Protein AF-A0A7R7A581-F1 (afdb_monomer_lite)

Radius of gyration: 26.36 Å; chains: 1; bounding box: 66×24×69 Å

Structure (mmCIF, N/CA/C/O backbone):
data_AF-A0A7R7A581-F1
#
_entry.id   AF-A0A7R7A581-F1
#
loop_
_atom_site.group_PDB
_atom_site.id
_atom_site.type_symbol
_atom_site.label_atom_id
_atom_site.label_alt_id
_atom_site.label_comp_id
_atom_site.label_asym_id
_atom_site.label_entity_id
_atom_site.label_seq_id
_atom_site.pdbx_PDB_ins_code
_atom_site.Cartn_x
_atom_site.Cartn_y
_atom_site.Cartn_z
_atom_site.occupancy
_atom_site.B_iso_or_equiv
_atom_site.auth_seq_id
_atom_site.auth_comp_id
_atom_site.auth_asym_id
_atom_site.auth_atom_id
_at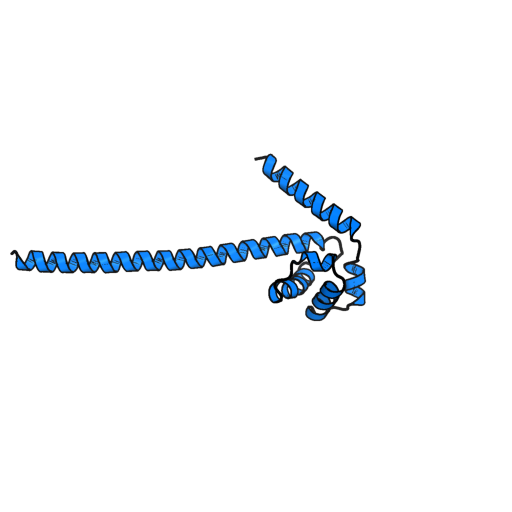om_site.pdbx_PDB_model_num
ATOM 1 N N . MET A 1 1 ? 45.773 -0.914 -51.686 1.00 55.06 1 MET A N 1
ATOM 2 C CA . MET A 1 1 ? 46.085 -0.581 -50.271 1.00 55.06 1 MET A CA 1
ATOM 3 C C . MET A 1 1 ? 45.106 0.455 -49.703 1.00 55.06 1 MET A C 1
ATOM 5 O O . MET A 1 1 ? 44.558 0.205 -48.639 1.00 55.06 1 MET A O 1
ATOM 9 N N . GLN A 1 2 ? 44.801 1.549 -50.420 1.00 56.50 2 GLN A N 1
ATOM 10 C CA . GLN A 1 2 ? 43.778 2.535 -50.013 1.00 56.50 2 GLN A CA 1
ATOM 11 C C . GLN A 1 2 ? 42.338 1.976 -49.975 1.00 56.50 2 GLN A C 1
ATOM 13 O O . GLN A 1 2 ? 41.615 2.253 -49.026 1.00 56.50 2 GLN A O 1
ATOM 18 N N . GLU A 1 3 ? 41.941 1.124 -50.928 1.00 60.03 3 GLU A N 1
ATOM 19 C CA . GLU A 1 3 ? 40.608 0.481 -50.931 1.00 60.03 3 GLU A CA 1
ATOM 20 C C . GLU A 1 3 ? 40.405 -0.496 -49.760 1.00 60.03 3 GLU A C 1
ATOM 22 O O . GLU A 1 3 ? 39.326 -0.563 -49.179 1.00 60.03 3 GLU A O 1
ATOM 27 N N . ILE A 1 4 ? 41.466 -1.202 -49.353 1.00 59.12 4 ILE A N 1
ATOM 28 C CA . ILE A 1 4 ? 41.439 -2.120 -48.203 1.00 59.12 4 ILE A CA 1
ATOM 29 C C . ILE A 1 4 ? 41.265 -1.323 -46.904 1.00 59.12 4 ILE A C 1
ATOM 31 O O . ILE A 1 4 ? 40.450 -1.691 -46.065 1.00 59.12 4 ILE A O 1
ATOM 35 N N . LEU A 1 5 ? 41.971 -0.194 -46.766 1.00 58.88 5 LEU A N 1
ATOM 36 C CA . LEU A 1 5 ? 41.818 0.742 -45.646 1.00 58.88 5 LEU A CA 1
ATOM 37 C C . LEU A 1 5 ? 40.410 1.352 -45.580 1.00 58.88 5 LEU A C 1
ATOM 39 O O . LEU A 1 5 ? 39.855 1.474 -44.490 1.00 58.88 5 LEU A O 1
ATOM 43 N N . ALA A 1 6 ? 39.815 1.694 -46.726 1.00 62.00 6 ALA A N 1
ATOM 44 C CA . ALA A 1 6 ? 38.453 2.220 -46.795 1.00 62.00 6 ALA A CA 1
ATOM 45 C C . ALA A 1 6 ? 37.403 1.170 -46.384 1.00 62.00 6 ALA A C 1
ATOM 47 O O . ALA A 1 6 ? 36.527 1.471 -45.573 1.00 62.00 6 ALA A O 1
ATOM 48 N N . HIS A 1 7 ? 37.528 -0.075 -46.858 1.00 61.81 7 HIS A N 1
ATOM 49 C CA . HIS A 1 7 ? 36.657 -1.181 -46.442 1.00 61.81 7 HIS A CA 1
ATOM 50 C C . HIS A 1 7 ? 36.816 -1.539 -44.958 1.00 61.81 7 HIS A C 1
ATOM 52 O O . HIS A 1 7 ? 35.820 -1.801 -44.283 1.00 61.81 7 HIS A O 1
ATOM 58 N N . PHE A 1 8 ? 38.042 -1.509 -44.427 1.00 59.16 8 PHE A N 1
ATOM 59 C CA . PHE A 1 8 ? 38.306 -1.783 -43.013 1.00 59.16 8 PHE A CA 1
ATOM 60 C C . PHE A 1 8 ? 37.725 -0.691 -42.108 1.00 59.16 8 PHE A C 1
ATOM 62 O O . PHE A 1 8 ? 37.092 -0.997 -41.101 1.00 59.16 8 PHE A O 1
ATOM 69 N N . LYS A 1 9 ? 37.860 0.581 -42.505 1.00 60.84 9 LYS A N 1
ATOM 70 C CA . LYS A 1 9 ? 37.281 1.719 -41.784 1.00 60.84 9 LYS A CA 1
ATOM 71 C C . LYS A 1 9 ? 35.751 1.690 -41.810 1.00 60.84 9 LYS A C 1
ATOM 73 O O . LYS A 1 9 ? 35.137 1.841 -40.766 1.00 60.84 9 LYS A O 1
ATOM 78 N N . PHE A 1 10 ? 35.134 1.377 -42.953 1.00 60.03 10 PHE A N 1
ATOM 79 C CA . PHE A 1 10 ? 33.677 1.223 -43.058 1.00 60.03 10 PHE A CA 1
ATOM 80 C C . PHE A 1 10 ? 33.143 0.048 -42.217 1.00 60.03 10 PHE A C 1
ATOM 82 O O . PHE A 1 10 ? 32.118 0.172 -41.544 1.00 60.03 10 PHE A O 1
ATOM 89 N N . SER A 1 11 ? 33.864 -1.078 -42.206 1.00 70.25 11 SER A N 1
ATOM 90 C CA . SER A 1 11 ? 33.606 -2.231 -41.329 1.00 70.25 11 SER A CA 1
ATOM 91 C C . SER A 1 11 ? 33.653 -1.834 -39.851 1.00 70.25 11 SER A C 1
ATOM 93 O O . SER A 1 11 ? 32.759 -2.178 -39.080 1.00 70.25 11 SER A O 1
ATOM 95 N N . GLN A 1 12 ? 34.679 -1.080 -39.462 1.00 71.00 12 GLN A N 1
ATOM 96 C CA . GLN A 1 12 ? 34.902 -0.660 -38.084 1.00 71.00 12 GLN A CA 1
ATOM 97 C C . GLN A 1 12 ? 33.898 0.412 -37.629 1.00 71.00 12 GLN A C 1
ATOM 99 O O . GLN A 1 12 ? 33.362 0.314 -36.529 1.00 71.00 12 GLN A O 1
ATOM 104 N N . ASP A 1 13 ? 33.561 1.377 -38.488 1.00 75.12 13 ASP A N 1
ATOM 105 C CA . ASP A 1 13 ? 32.524 2.383 -38.228 1.00 75.12 13 ASP A CA 1
ATOM 106 C C . ASP A 1 13 ? 31.144 1.723 -38.079 1.00 75.12 13 ASP A C 1
ATOM 108 O O . ASP A 1 13 ? 30.397 2.055 -37.159 1.00 75.12 13 ASP A O 1
ATOM 112 N N . SER A 1 14 ? 30.839 0.715 -38.9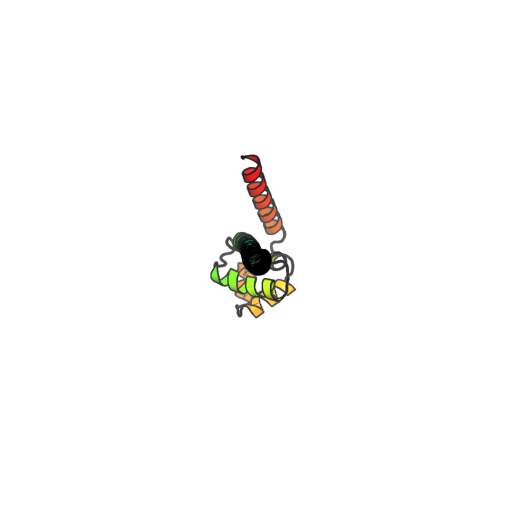05 1.00 79.00 14 SER A N 1
ATOM 113 C CA . SER A 1 14 ? 29.604 -0.076 -38.802 1.00 79.00 14 SER A CA 1
ATOM 114 C C . SER A 1 14 ? 29.545 -0.886 -37.501 1.00 79.00 14 SER A C 1
ATOM 116 O O . SER A 1 14 ? 28.511 -0.914 -36.834 1.00 79.00 14 SER A O 1
ATOM 118 N N . GLN A 1 15 ? 30.659 -1.506 -37.097 1.00 79.75 15 GLN A N 1
ATOM 119 C CA . GLN A 1 15 ? 30.765 -2.223 -35.821 1.00 79.75 15 GLN A CA 1
ATOM 120 C C . GLN A 1 15 ? 30.592 -1.287 -34.618 1.00 79.75 15 GLN A C 1
ATOM 122 O O . GLN A 1 15 ? 29.853 -1.618 -33.692 1.00 79.75 15 GLN A O 1
ATOM 127 N N . ASN A 1 16 ? 31.205 -0.102 -34.648 1.00 84.25 16 ASN A N 1
ATOM 128 C CA . ASN A 1 16 ? 31.074 0.905 -33.593 1.00 84.25 16 ASN A CA 1
ATOM 129 C C . ASN A 1 16 ? 29.635 1.431 -33.472 1.00 84.25 16 ASN A C 1
ATOM 131 O O . ASN A 1 16 ? 29.147 1.643 -32.359 1.00 84.25 16 ASN A O 1
ATOM 135 N N . LEU A 1 17 ? 28.934 1.603 -34.598 1.00 86.00 17 LEU A N 1
ATOM 136 C CA . LEU A 1 17 ? 27.523 2.003 -34.634 1.00 86.00 17 LEU A CA 1
ATOM 137 C C . LEU A 1 17 ? 26.624 0.940 -33.988 1.00 86.00 17 LEU A C 1
ATOM 139 O O . LEU A 1 17 ? 25.793 1.265 -33.139 1.00 86.00 17 LEU A O 1
ATOM 143 N N . ILE A 1 18 ? 26.840 -0.335 -34.328 1.00 87.75 18 ILE A N 1
ATOM 144 C CA . ILE A 1 18 ? 26.114 -1.471 -33.738 1.00 87.75 18 ILE A CA 1
ATOM 145 C C . ILE A 1 18 ? 26.393 -1.573 -32.234 1.00 87.75 18 ILE A C 1
ATOM 147 O O . ILE A 1 18 ? 25.460 -1.732 -31.447 1.00 87.75 18 ILE A O 1
ATOM 151 N N . LEU A 1 19 ? 27.655 -1.430 -31.819 1.00 89.81 19 LEU A N 1
ATOM 152 C CA . LEU A 1 19 ? 28.044 -1.456 -30.409 1.00 89.81 19 LEU A CA 1
ATOM 153 C C . LEU A 1 19 ? 27.372 -0.319 -29.623 1.00 89.81 19 LEU A C 1
ATOM 155 O O . LEU A 1 19 ? 26.840 -0.542 -28.538 1.00 89.81 19 LEU A O 1
ATOM 159 N N . SER A 1 20 ? 27.342 0.888 -30.191 1.00 89.44 20 SER A N 1
ATOM 160 C CA . SER A 1 20 ? 26.719 2.063 -29.567 1.00 89.44 20 SER A CA 1
ATOM 161 C C . SER A 1 20 ? 25.204 1.898 -29.420 1.00 89.44 20 SER A C 1
ATOM 163 O O . SER A 1 20 ? 24.647 2.208 -28.367 1.00 89.44 20 SER A O 1
ATOM 165 N N . LEU A 1 21 ? 24.532 1.354 -30.442 1.00 91.19 21 LEU A N 1
ATOM 166 C CA . LEU A 1 21 ? 23.103 1.028 -30.389 1.00 91.19 21 LEU A CA 1
ATOM 167 C C . LEU A 1 21 ? 22.799 -0.051 -29.345 1.00 91.19 21 LEU A C 1
ATOM 169 O O . LEU A 1 21 ? 21.816 0.057 -28.613 1.00 91.19 21 LEU A O 1
ATOM 173 N N . PHE A 1 22 ? 23.655 -1.066 -29.238 1.00 90.69 22 PHE A N 1
ATOM 174 C CA . PHE A 1 22 ? 23.514 -2.120 -28.239 1.00 90.69 22 PHE A CA 1
ATOM 175 C C . PHE A 1 22 ? 23.663 -1.580 -26.810 1.00 90.69 22 PHE A C 1
ATOM 177 O O . PHE A 1 22 ? 22.854 -1.893 -25.936 1.00 90.69 22 PHE A O 1
ATOM 184 N N . ILE A 1 23 ? 24.645 -0.704 -26.579 1.00 93.75 23 ILE A N 1
ATOM 185 C CA . ILE A 1 23 ? 24.831 -0.020 -25.295 1.00 93.75 23 ILE A CA 1
ATOM 186 C C . ILE A 1 23 ? 23.602 0.839 -24.956 1.00 93.75 23 ILE A C 1
ATOM 188 O O . ILE A 1 23 ? 23.089 0.757 -23.840 1.00 93.75 23 ILE A O 1
ATOM 192 N N . LEU A 1 24 ? 23.083 1.614 -25.916 1.00 92.81 24 LEU A N 1
ATOM 193 C CA . LEU A 1 24 ? 21.866 2.414 -25.734 1.00 92.81 24 LEU A CA 1
ATOM 194 C C . LEU A 1 24 ? 20.666 1.536 -25.349 1.00 92.81 24 LEU A C 1
ATOM 196 O O . LEU A 1 24 ? 19.917 1.868 -24.431 1.00 92.81 24 LEU A O 1
ATOM 200 N N . PHE A 1 25 ? 20.500 0.395 -26.017 1.00 93.75 25 PHE A N 1
ATOM 201 C CA . PHE A 1 25 ? 19.434 -0.556 -25.718 1.00 93.75 25 PHE A CA 1
ATOM 202 C C . PHE A 1 25 ? 19.532 -1.103 -24.287 1.00 93.75 25 PHE A C 1
ATOM 204 O O . PHE A 1 25 ? 18.530 -1.134 -23.569 1.00 93.75 25 PHE A O 1
ATOM 211 N N . ILE A 1 26 ? 20.740 -1.451 -23.829 1.00 94.75 26 ILE A N 1
ATOM 212 C CA . ILE A 1 26 ? 20.973 -1.856 -22.435 1.00 94.75 26 ILE A CA 1
ATOM 213 C C . ILE A 1 26 ? 20.590 -0.728 -21.471 1.00 94.75 26 ILE A C 1
ATOM 215 O O . ILE A 1 26 ? 19.910 -0.986 -20.477 1.00 94.75 26 ILE A O 1
ATOM 219 N N . PHE A 1 27 ? 20.960 0.522 -21.763 1.00 94.56 27 PHE A N 1
ATOM 220 C CA . PHE A 1 27 ? 20.579 1.663 -20.927 1.00 94.56 27 PHE A CA 1
ATOM 221 C C . PHE A 1 27 ? 19.062 1.838 -20.824 1.00 94.56 27 PHE A C 1
ATOM 223 O O . PHE A 1 27 ? 18.562 2.099 -19.730 1.00 94.56 27 PHE A O 1
ATOM 230 N N . ILE A 1 28 ? 18.320 1.643 -21.918 1.00 95.12 28 ILE A N 1
ATOM 231 C CA . ILE A 1 28 ? 16.851 1.692 -21.905 1.00 95.12 28 ILE A CA 1
ATOM 232 C C . ILE A 1 28 ? 16.287 0.595 -20.996 1.00 95.12 28 ILE A C 1
ATOM 234 O O . ILE A 1 28 ? 15.428 0.879 -20.162 1.00 95.12 28 ILE A O 1
ATOM 238 N N . ILE A 1 29 ? 16.792 -0.639 -21.096 1.00 94.12 29 ILE A N 1
ATOM 239 C CA . ILE A 1 29 ? 16.362 -1.740 -20.221 1.00 94.12 29 ILE A CA 1
ATOM 240 C C . ILE A 1 29 ? 16.642 -1.405 -18.754 1.00 94.12 29 ILE A C 1
ATOM 242 O O . ILE A 1 29 ? 15.752 -1.539 -17.915 1.00 94.12 29 ILE A O 1
ATOM 246 N N . ILE A 1 30 ? 17.852 -0.936 -18.438 1.00 95.19 30 ILE A N 1
ATOM 247 C CA . ILE A 1 30 ? 18.228 -0.544 -17.074 1.00 95.19 30 ILE A CA 1
ATOM 248 C C . ILE A 1 30 ? 17.302 0.562 -16.566 1.00 95.19 30 ILE A C 1
ATOM 250 O O . ILE A 1 30 ? 16.814 0.474 -15.442 1.00 95.19 30 ILE A O 1
ATOM 254 N N . PHE A 1 31 ? 17.010 1.570 -17.387 1.00 94.62 31 PHE A N 1
ATOM 255 C CA . PHE A 1 31 ? 16.115 2.663 -17.021 1.00 94.62 31 PHE A CA 1
ATOM 256 C C . PHE A 1 31 ? 14.698 2.166 -16.708 1.00 94.62 31 PHE A C 1
ATOM 258 O O . PHE A 1 31 ? 14.115 2.542 -15.691 1.00 94.62 31 PHE A O 1
ATOM 265 N N . VAL A 1 32 ? 14.163 1.265 -17.536 1.00 94.38 32 VAL A N 1
ATOM 266 C CA . VAL A 1 32 ? 12.854 0.636 -17.312 1.00 94.38 32 VAL A CA 1
ATOM 267 C C . VAL A 1 32 ? 12.853 -0.180 -16.015 1.00 94.38 32 VAL A C 1
ATOM 269 O O . VAL A 1 32 ? 11.927 -0.057 -15.212 1.00 94.38 32 VAL A O 1
ATOM 272 N N . LEU A 1 33 ? 13.905 -0.963 -15.756 1.00 94.19 33 LEU A N 1
ATOM 273 C CA . LEU A 1 33 ? 14.052 -1.718 -14.508 1.00 94.19 33 LEU A CA 1
ATOM 274 C C . LEU A 1 33 ? 14.117 -0.794 -13.286 1.00 94.19 33 LEU A C 1
ATOM 276 O O . LEU A 1 33 ? 13.434 -1.049 -12.293 1.00 94.19 33 LEU A O 1
ATOM 280 N N . PHE A 1 34 ? 14.873 0.303 -13.367 1.00 93.81 34 PHE A N 1
ATOM 281 C CA . PHE A 1 34 ? 14.935 1.320 -12.316 1.00 93.81 34 PHE A CA 1
ATOM 282 C C . PHE A 1 34 ? 13.569 1.956 -12.058 1.00 93.81 34 PHE A C 1
ATOM 284 O O . PHE A 1 34 ? 13.170 2.100 -10.902 1.00 93.81 34 PHE A O 1
ATOM 291 N N . TYR A 1 35 ? 12.823 2.288 -13.113 1.00 92.75 35 TYR A N 1
ATOM 292 C CA . TYR A 1 35 ? 11.473 2.833 -12.994 1.00 92.75 35 TYR A CA 1
ATOM 293 C C . TYR A 1 35 ? 10.530 1.865 -12.264 1.00 92.75 35 TYR A C 1
ATOM 295 O O . TYR A 1 35 ? 9.836 2.259 -11.320 1.00 92.75 35 TYR A O 1
ATOM 303 N N . PHE A 1 36 ? 10.536 0.581 -12.640 1.00 91.06 36 PHE A N 1
ATOM 304 C CA . PHE A 1 36 ? 9.735 -0.440 -11.961 1.00 91.06 36 PHE A CA 1
ATOM 305 C C . PHE A 1 36 ? 10.152 -0.631 -10.501 1.00 91.06 36 PHE A C 1
ATOM 307 O O . PHE A 1 36 ? 9.288 -0.687 -9.623 1.00 91.06 36 PHE A O 1
ATOM 314 N N . TYR A 1 37 ? 11.455 -0.677 -10.224 1.00 92.25 37 TYR A N 1
ATOM 315 C CA . TYR A 1 37 ? 11.982 -0.799 -8.867 1.00 92.25 37 TYR A CA 1
ATOM 316 C C . TYR A 1 37 ? 11.569 0.385 -7.981 1.00 92.25 37 TYR A C 1
ATOM 318 O O . TYR A 1 37 ? 11.118 0.205 -6.845 1.00 92.25 37 TYR A O 1
ATOM 326 N N . TYR A 1 38 ? 11.649 1.603 -8.516 1.00 89.75 38 TYR A N 1
ATOM 327 C CA . TYR A 1 38 ? 11.237 2.813 -7.814 1.00 89.75 38 TYR A CA 1
ATOM 328 C C . TYR A 1 38 ? 9.735 2.803 -7.496 1.00 89.75 38 TYR A C 1
ATOM 330 O O . TYR A 1 38 ? 9.334 3.011 -6.348 1.00 89.75 38 TYR A O 1
ATOM 338 N N . ARG A 1 39 ? 8.892 2.474 -8.485 1.00 85.50 39 ARG A N 1
ATOM 339 C CA . ARG A 1 39 ? 7.435 2.350 -8.303 1.00 85.50 39 ARG A CA 1
ATOM 340 C C . ARG A 1 39 ? 7.072 1.280 -7.275 1.00 85.50 39 ARG A C 1
ATOM 342 O O . ARG A 1 39 ? 6.170 1.494 -6.465 1.00 85.50 39 ARG A O 1
ATOM 349 N N . TYR A 1 40 ? 7.770 0.146 -7.284 1.00 86.75 40 TYR A N 1
ATOM 350 C CA . TYR A 1 40 ? 7.580 -0.916 -6.298 1.00 86.75 40 TYR A CA 1
ATOM 351 C C . TYR A 1 40 ? 7.919 -0.446 -4.879 1.00 86.75 40 TYR A C 1
ATOM 353 O O . TYR A 1 40 ? 7.140 -0.676 -3.953 1.00 86.75 40 TYR A O 1
ATOM 361 N N . THR A 1 41 ? 9.039 0.261 -4.717 1.00 86.56 41 THR A N 1
ATOM 362 C CA . THR A 1 41 ? 9.495 0.761 -3.413 1.00 86.56 41 THR A CA 1
ATOM 363 C C . THR A 1 41 ? 8.506 1.767 -2.827 1.00 86.56 41 THR A C 1
ATOM 365 O O . THR A 1 41 ? 8.061 1.584 -1.697 1.00 86.56 41 THR A O 1
ATOM 368 N N . GLN A 1 42 ? 8.042 2.738 -3.623 1.00 84.88 42 GLN A N 1
ATOM 369 C CA . GLN A 1 42 ? 7.012 3.684 -3.180 1.00 84.88 42 GLN A CA 1
ATOM 370 C C . GLN A 1 42 ? 5.710 2.987 -2.759 1.00 84.88 42 GLN A C 1
ATOM 372 O O . GLN A 1 42 ? 5.096 3.347 -1.757 1.00 84.88 42 GLN A O 1
ATOM 377 N N . MET A 1 43 ? 5.265 1.982 -3.520 1.00 85.06 43 MET A N 1
ATOM 378 C CA . MET A 1 43 ? 4.051 1.228 -3.186 1.00 85.06 43 MET A CA 1
ATOM 379 C C . MET A 1 43 ? 4.204 0.446 -1.882 1.00 85.06 43 MET A C 1
ATOM 381 O O . MET A 1 43 ? 3.266 0.387 -1.087 1.00 85.06 43 MET A O 1
ATOM 385 N N . ARG A 1 44 ? 5.384 -0.135 -1.650 1.00 87.38 44 ARG A N 1
ATOM 386 C CA . ARG A 1 44 ? 5.699 -0.836 -0.407 1.00 87.38 44 ARG A CA 1
ATOM 387 C C . ARG A 1 44 ? 5.688 0.118 0.784 1.00 87.38 44 ARG A C 1
ATOM 389 O O . ARG A 1 44 ? 5.088 -0.216 1.796 1.00 87.38 44 ARG A O 1
ATOM 396 N N . GLU A 1 45 ? 6.290 1.296 0.656 1.00 86.69 45 GLU A N 1
ATOM 397 C CA . GLU A 1 45 ? 6.288 2.316 1.713 1.00 86.69 45 GLU A CA 1
ATOM 398 C C . GLU A 1 45 ? 4.871 2.797 2.040 1.00 86.69 45 GLU A C 1
ATOM 400 O O . GLU A 1 45 ? 4.492 2.833 3.209 1.00 86.69 45 GLU A O 1
ATOM 405 N N . LYS A 1 46 ? 4.049 3.081 1.019 1.00 85.31 46 LYS A N 1
ATOM 406 C CA . LYS A 1 46 ? 2.636 3.446 1.212 1.00 85.31 46 LYS A CA 1
ATOM 407 C C . LYS A 1 46 ? 1.857 2.357 1.949 1.00 85.31 46 LYS A C 1
ATOM 409 O O . LYS A 1 46 ? 1.061 2.668 2.831 1.00 85.31 46 LYS A O 1
ATOM 414 N N . PHE A 1 47 ? 2.082 1.092 1.594 1.00 88.94 47 PHE A N 1
ATOM 415 C CA . PHE A 1 47 ? 1.431 -0.030 2.262 1.00 88.94 47 PHE A CA 1
ATOM 416 C C . PHE A 1 47 ? 1.903 -0.205 3.707 1.00 88.94 47 PHE A C 1
ATOM 418 O O . PHE A 1 47 ? 1.072 -0.418 4.579 1.00 88.94 47 PHE A O 1
ATOM 425 N N . GLU A 1 48 ? 3.206 -0.112 3.977 1.00 88.38 48 GLU A N 1
ATOM 426 C CA . GLU A 1 48 ? 3.741 -0.240 5.338 1.00 88.38 48 GLU A CA 1
ATOM 427 C C . GLU A 1 48 ? 3.226 0.891 6.244 1.00 88.38 48 GLU A C 1
ATOM 429 O O . GLU A 1 48 ? 2.790 0.613 7.356 1.00 88.38 48 GLU A O 1
ATOM 434 N N . LEU A 1 49 ? 3.165 2.136 5.752 1.00 85.25 49 LEU A N 1
ATOM 435 C CA . LEU A 1 49 ? 2.567 3.259 6.489 1.00 85.25 49 LEU A CA 1
ATOM 436 C C . LEU A 1 49 ? 1.078 3.036 6.780 1.00 85.25 49 LEU A C 1
ATOM 438 O O . LEU A 1 49 ? 0.622 3.266 7.897 1.00 85.25 49 LEU A O 1
ATOM 442 N N . PHE A 1 50 ? 0.328 2.569 5.782 1.00 86.88 50 PHE A N 1
ATOM 443 C CA . PHE A 1 50 ? -1.087 2.244 5.937 1.00 86.88 50 PHE A CA 1
ATOM 444 C C . PHE A 1 50 ? -1.314 1.093 6.924 1.00 86.88 50 PHE A C 1
ATOM 446 O O . PHE A 1 50 ? -2.188 1.168 7.782 1.00 86.88 50 PHE A O 1
ATOM 453 N N . TYR A 1 51 ? -0.522 0.025 6.817 1.00 89.81 51 TYR A N 1
ATOM 454 C CA . TYR A 1 51 ? -0.603 -1.104 7.733 1.00 89.81 51 TYR A CA 1
ATOM 455 C C . TYR A 1 51 ? -0.290 -0.652 9.154 1.00 89.81 51 TYR A C 1
ATOM 457 O O . TYR A 1 51 ? -1.047 -0.969 10.060 1.00 89.81 51 TYR A O 1
ATOM 465 N N . PHE A 1 52 ? 0.759 0.149 9.342 1.00 85.94 52 PHE A N 1
ATOM 466 C CA . PHE A 1 52 ? 1.114 0.692 10.647 1.00 85.94 52 PHE A CA 1
ATOM 467 C C . PHE A 1 52 ? -0.030 1.505 11.268 1.00 85.94 52 PHE A C 1
ATOM 469 O O . PHE A 1 52 ? -0.318 1.335 12.447 1.00 85.94 52 PHE A O 1
ATOM 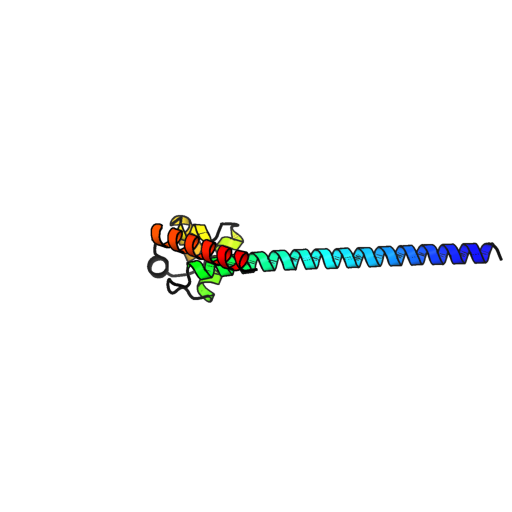476 N N . SER A 1 53 ? -0.752 2.317 10.485 1.00 82.62 53 SER A N 1
ATOM 477 C CA . SER A 1 53 ? -1.855 3.125 11.023 1.00 82.62 53 SER A CA 1
ATOM 478 C C . SER A 1 53 ? -3.089 2.320 11.445 1.00 82.62 53 SER A C 1
ATOM 480 O O . SER A 1 53 ? -3.942 2.854 12.152 1.00 82.62 53 SER A O 1
ATOM 482 N N . ILE A 1 54 ? -3.219 1.063 11.005 1.00 85.44 54 ILE A N 1
ATOM 483 C CA . ILE A 1 54 ? -4.369 0.202 11.332 1.00 85.44 54 ILE A CA 1
ATOM 484 C C . ILE A 1 54 ? -3.992 -1.093 12.063 1.00 85.44 54 ILE A C 1
ATOM 486 O O . ILE A 1 54 ? -4.883 -1.815 12.501 1.00 85.44 54 ILE A O 1
ATOM 490 N N . ALA A 1 55 ? -2.703 -1.398 12.222 1.00 86.62 55 ALA A N 1
ATOM 491 C CA . ALA A 1 55 ? -2.230 -2.619 12.876 1.00 86.62 55 ALA A CA 1
ATOM 492 C C . ALA A 1 55 ? -2.675 -2.679 14.344 1.00 86.62 55 ALA A C 1
ATOM 494 O O . ALA A 1 55 ? -3.175 -3.708 14.795 1.00 86.62 55 ALA A O 1
ATOM 495 N N . ASP A 1 56 ? -2.606 -1.548 15.052 1.00 83.81 56 ASP A N 1
ATOM 496 C CA . ASP A 1 56 ? -3.017 -1.430 16.460 1.00 83.81 56 ASP A CA 1
ATOM 497 C C . ASP A 1 56 ? -4.528 -1.645 16.672 1.00 83.81 56 ASP A C 1
ATOM 499 O O . ASP A 1 56 ? -4.993 -1.809 17.796 1.00 83.81 56 ASP A O 1
ATOM 503 N N . ARG A 1 57 ? -5.307 -1.677 15.584 1.00 84.06 57 ARG A N 1
ATOM 504 C CA . ARG A 1 57 ? -6.766 -1.867 15.573 1.00 84.06 57 ARG A CA 1
ATOM 505 C C . ARG A 1 57 ? -7.179 -3.330 15.372 1.00 84.06 57 ARG A C 1
ATOM 507 O O . ARG A 1 57 ? -8.336 -3.622 15.080 1.00 84.06 57 ARG A O 1
ATOM 514 N N . GLY A 1 58 ? -6.228 -4.258 15.487 1.00 84.56 58 GLY A N 1
ATOM 515 C CA . GLY A 1 58 ? -6.472 -5.692 15.315 1.00 84.56 58 GLY A CA 1
ATOM 516 C C . GLY A 1 58 ? -6.665 -6.116 13.857 1.00 84.56 58 GLY A C 1
ATOM 517 O O . GLY A 1 58 ? -7.198 -7.194 13.604 1.00 84.56 58 GLY A O 1
ATOM 518 N N . ILE A 1 59 ? -6.239 -5.284 12.900 1.00 88.62 59 ILE A N 1
ATOM 519 C CA . ILE A 1 59 ? -6.241 -5.614 11.473 1.00 88.62 59 ILE A CA 1
ATOM 520 C C . ILE A 1 59 ? -4.962 -6.383 11.142 1.00 88.62 59 ILE A C 1
ATOM 522 O O . ILE A 1 59 ? -3.850 -5.870 11.281 1.00 88.62 59 ILE A O 1
ATOM 526 N N . SER A 1 60 ? -5.101 -7.610 10.649 1.00 91.38 60 SER A N 1
ATOM 527 C CA . SER A 1 60 ? -3.968 -8.407 10.188 1.00 91.38 60 SER A CA 1
ATOM 528 C C . SER A 1 60 ? -3.347 -7.823 8.915 1.00 91.38 60 SER A C 1
ATOM 530 O O . SER A 1 60 ? -4.005 -7.182 8.091 1.00 91.38 60 SER A O 1
ATOM 532 N N . LYS A 1 61 ? -2.066 -8.129 8.671 1.00 90.12 61 LYS A N 1
ATOM 533 C CA . LYS A 1 61 ? -1.368 -7.726 7.435 1.00 90.12 61 LYS A CA 1
ATOM 534 C C . LYS A 1 61 ? -2.086 -8.209 6.167 1.00 90.12 61 LYS A C 1
ATOM 536 O O . LYS A 1 61 ? -2.023 -7.550 5.128 1.00 90.12 61 LYS A O 1
ATOM 541 N N . SER A 1 62 ? -2.777 -9.348 6.248 1.00 91.06 62 SER A N 1
ATOM 542 C CA . SER A 1 62 ? -3.557 -9.905 5.140 1.00 91.06 62 SER A CA 1
ATOM 543 C C . SER A 1 62 ? -4.814 -9.081 4.841 1.00 91.06 62 SER A C 1
ATOM 545 O O . SER A 1 62 ? -5.076 -8.764 3.679 1.00 91.06 62 SER A O 1
ATOM 547 N N . GLU A 1 63 ? -5.537 -8.659 5.882 1.00 90.69 63 GLU A N 1
ATOM 548 C CA . GLU A 1 63 ? -6.731 -7.822 5.761 1.00 90.69 63 GLU A CA 1
ATOM 549 C C . GLU A 1 63 ? -6.365 -6.425 5.266 1.00 90.69 63 GLU A C 1
ATOM 551 O O . GLU A 1 63 ? -6.963 -5.924 4.312 1.00 90.69 63 GLU A O 1
ATOM 556 N N . ALA A 1 64 ? -5.296 -5.848 5.818 1.00 91.12 64 ALA A N 1
ATOM 557 C CA . ALA A 1 64 ? -4.749 -4.582 5.352 1.00 91.12 64 ALA A CA 1
ATOM 558 C C . ALA A 1 64 ? -4.390 -4.637 3.862 1.00 91.12 64 ALA A C 1
ATOM 560 O O . ALA A 1 64 ? -4.689 -3.710 3.117 1.00 91.12 64 ALA A O 1
ATOM 561 N N . LYS A 1 65 ? -3.790 -5.731 3.379 1.00 92.62 65 LYS A N 1
ATOM 562 C CA . LYS A 1 65 ? -3.445 -5.876 1.955 1.00 92.62 65 LYS A CA 1
ATOM 563 C C . LYS A 1 65 ? -4.686 -5.894 1.056 1.00 92.62 65 LYS A C 1
ATOM 565 O O . LYS A 1 65 ? -4.661 -5.301 -0.026 1.00 92.62 65 LYS A O 1
ATOM 570 N N . LYS A 1 66 ? -5.769 -6.544 1.492 1.00 92.31 66 LYS A N 1
ATOM 571 C CA . LYS A 1 66 ? -7.049 -6.554 0.768 1.00 92.31 66 LYS A CA 1
ATOM 572 C C . LYS A 1 66 ? -7.662 -5.152 0.709 1.00 92.31 66 LYS A C 1
ATOM 574 O O . LYS A 1 66 ? -7.968 -4.685 -0.386 1.00 92.31 66 LYS A O 1
ATOM 579 N N . LEU A 1 67 ? -7.711 -4.435 1.834 1.00 91.06 67 LEU A N 1
ATOM 580 C CA . LEU A 1 67 ? -8.160 -3.036 1.873 1.00 91.06 67 LEU A CA 1
ATOM 581 C C . LEU A 1 67 ? -7.281 -2.131 0.996 1.00 91.06 67 LEU A C 1
ATOM 583 O O . LEU A 1 67 ? -7.785 -1.357 0.188 1.00 91.06 67 LEU A O 1
ATOM 587 N N . PHE A 1 68 ? -5.958 -2.284 1.073 1.00 91.50 68 PHE A N 1
ATOM 588 C CA . PHE A 1 68 ? -4.994 -1.531 0.266 1.00 91.50 68 PHE A CA 1
ATOM 589 C C . PHE A 1 68 ? -5.183 -1.726 -1.242 1.00 91.50 68 PHE A C 1
ATOM 591 O O . PHE A 1 68 ? -4.901 -0.829 -2.037 1.00 91.50 68 PHE A O 1
ATOM 598 N N . THR A 1 69 ? -5.695 -2.887 -1.655 1.00 91.69 69 THR A N 1
ATOM 599 C CA . THR A 1 69 ? -5.961 -3.178 -3.067 1.00 91.69 69 THR A CA 1
ATOM 600 C C . THR A 1 69 ? -7.049 -2.266 -3.633 1.00 91.69 69 THR A C 1
ATOM 602 O O . THR A 1 69 ? -6.910 -1.815 -4.770 1.00 91.69 69 THR A O 1
ATOM 605 N N . TYR A 1 70 ? -8.075 -1.932 -2.842 1.00 92.25 70 TYR A N 1
ATOM 606 C CA . TYR A 1 70 ? -9.090 -0.951 -3.229 1.00 92.25 70 TYR A CA 1
ATOM 607 C C . TYR A 1 70 ? -8.457 0.426 -3.476 1.00 92.25 70 TYR A C 1
ATOM 609 O O . TYR A 1 70 ? -8.604 0.991 -4.559 1.00 92.25 70 TYR A O 1
ATOM 617 N N . PHE A 1 71 ? -7.661 0.919 -2.524 1.00 90.19 71 PHE A N 1
ATOM 618 C CA . PHE A 1 71 ? -6.981 2.215 -2.631 1.00 90.19 71 PHE A CA 1
ATOM 619 C C . PHE A 1 71 ? -6.064 2.291 -3.848 1.00 90.19 71 PHE A C 1
ATOM 621 O O . PHE A 1 71 ? -6.129 3.241 -4.624 1.00 90.19 71 PHE A O 1
ATOM 628 N N . LYS A 1 72 ? -5.275 1.239 -4.077 1.00 88.75 72 LYS A N 1
ATOM 629 C CA . LYS A 1 72 ? -4.401 1.138 -5.247 1.00 88.75 72 LYS A CA 1
ATOM 630 C C . LYS A 1 72 ? -5.183 1.132 -6.563 1.00 88.75 72 LYS A C 1
ATOM 632 O O . LYS A 1 72 ? -4.710 1.701 -7.541 1.00 88.75 72 LYS A O 1
ATOM 637 N N . LYS A 1 73 ? -6.337 0.460 -6.612 1.00 90.19 73 LYS A N 1
ATOM 638 C CA . LYS A 1 73 ? -7.155 0.340 -7.828 1.00 90.19 73 LYS A CA 1
ATOM 639 C C . LYS A 1 73 ? -7.846 1.652 -8.192 1.00 90.19 73 LYS A C 1
ATOM 641 O O . LYS A 1 73 ? -7.980 1.947 -9.374 1.00 90.19 73 LYS A O 1
ATOM 646 N N . HIS A 1 74 ? -8.278 2.407 -7.189 1.00 88.06 74 HIS A N 1
ATOM 647 C CA . HIS A 1 74 ? -9.031 3.646 -7.370 1.00 88.06 74 HIS A CA 1
ATOM 648 C C . HIS A 1 74 ? -8.175 4.916 -7.245 1.00 88.06 74 HIS A C 1
ATOM 650 O O . HIS A 1 74 ? -8.722 6.009 -7.316 1.00 88.06 74 HIS A O 1
ATOM 656 N N . ASP A 1 75 ? -6.856 4.770 -7.073 1.00 86.69 75 ASP A N 1
ATOM 657 C CA . ASP A 1 75 ? -5.898 5.864 -6.841 1.00 86.69 75 ASP A CA 1
ATOM 658 C C . ASP A 1 75 ? -6.308 6.799 -5.687 1.00 86.69 75 ASP A C 1
ATOM 660 O O . ASP A 1 75 ? -6.155 8.016 -5.733 1.00 86.69 75 ASP A O 1
ATOM 664 N N . ILE A 1 76 ? -6.864 6.203 -4.629 1.00 86.19 76 ILE A N 1
ATOM 665 C CA . ILE A 1 76 ? -7.311 6.907 -3.424 1.00 86.19 76 ILE A CA 1
ATOM 666 C C . ILE A 1 76 ? -6.189 6.849 -2.384 1.00 86.19 76 ILE A C 1
ATOM 668 O O . ILE A 1 76 ? -5.560 5.802 -2.207 1.00 86.19 76 ILE A O 1
ATOM 672 N N . ASP A 1 77 ? -5.951 7.950 -1.663 1.00 84.00 77 ASP A N 1
ATOM 673 C CA . ASP A 1 77 ? -5.018 7.948 -0.532 1.00 84.00 77 ASP A CA 1
ATOM 674 C C . ASP A 1 77 ? -5.523 6.963 0.547 1.00 84.00 77 ASP A C 1
ATOM 676 O O . ASP A 1 77 ? -6.637 7.135 1.048 1.00 84.00 77 ASP A O 1
ATOM 680 N N . PRO A 1 78 ? -4.737 5.941 0.939 1.00 84.44 78 PRO A N 1
ATOM 681 C CA . PRO A 1 78 ? -5.125 4.981 1.973 1.00 84.44 78 PRO A CA 1
ATOM 682 C C . PRO A 1 78 ? -5.523 5.616 3.312 1.00 84.44 78 PRO A C 1
ATOM 684 O O . PRO A 1 78 ? -6.279 5.011 4.070 1.00 84.44 78 PRO A O 1
ATOM 687 N N . LYS A 1 79 ? -5.063 6.840 3.605 1.00 78.88 79 LYS A N 1
ATOM 688 C CA . LYS A 1 79 ? -5.500 7.607 4.783 1.00 78.88 79 LYS A CA 1
ATOM 689 C C . LYS A 1 79 ? -6.991 7.916 4.772 1.00 78.88 79 LYS A C 1
ATOM 691 O O . LYS A 1 79 ? -7.604 7.980 5.834 1.00 78.88 79 LYS A O 1
ATOM 696 N N . MET A 1 80 ? -7.595 8.034 3.590 1.00 82.19 80 MET A N 1
ATOM 697 C CA . MET A 1 80 ? -9.024 8.308 3.458 1.00 82.19 80 MET A CA 1
ATOM 698 C C . MET A 1 80 ? -9.902 7.194 4.032 1.00 82.19 80 MET A C 1
ATOM 700 O O . MET A 1 80 ? -11.042 7.479 4.394 1.00 82.19 80 MET A O 1
ATOM 704 N N . LEU A 1 81 ? -9.378 5.967 4.196 1.00 83.00 81 LEU A N 1
ATOM 705 C CA . LEU A 1 81 ? -10.052 4.897 4.946 1.00 83.00 81 LEU A CA 1
ATOM 706 C C . LEU A 1 81 ? -10.485 5.368 6.343 1.00 83.00 81 LEU A C 1
ATOM 708 O O . LEU A 1 81 ? -11.487 4.913 6.878 1.00 83.00 81 LEU A O 1
ATOM 712 N N . LEU A 1 82 ? -9.694 6.252 6.941 1.00 76.00 82 LEU A N 1
ATOM 713 C CA . LEU A 1 82 ? -9.787 6.654 8.338 1.00 76.00 82 LEU A CA 1
ATOM 714 C C . LEU A 1 82 ? -10.484 8.016 8.494 1.00 76.00 82 LEU A C 1
ATOM 716 O O . LEU A 1 82 ? -10.876 8.398 9.594 1.00 76.00 82 LEU A O 1
ATOM 720 N N . GLU A 1 83 ? -10.664 8.741 7.387 1.00 77.62 83 GLU A N 1
ATOM 721 C CA . GLU A 1 83 ? -11.246 10.086 7.350 1.00 77.62 83 GLU A CA 1
ATOM 722 C C . GLU A 1 83 ? -12.666 10.114 6.774 1.00 77.62 83 GLU A C 1
ATOM 724 O O . GLU A 1 83 ? -13.439 11.010 7.122 1.00 77.62 83 GLU A O 1
ATOM 729 N N . SER A 1 84 ? -13.007 9.152 5.908 1.00 83.38 84 SER A N 1
ATOM 730 C CA . SER A 1 84 ? -14.291 9.080 5.211 1.00 83.38 84 SER A CA 1
ATOM 731 C C . SER A 1 84 ? -14.950 7.718 5.397 1.00 83.38 84 SER A C 1
ATOM 733 O O . SER A 1 84 ? -14.460 6.689 4.930 1.00 83.38 84 SER A O 1
ATOM 735 N N . GLU A 1 85 ? -16.114 7.737 6.042 1.00 82.50 85 GLU A N 1
ATOM 736 C CA . GLU A 1 85 ? -16.955 6.559 6.250 1.00 82.50 85 GLU A CA 1
ATOM 737 C C . GLU A 1 85 ? -17.413 5.931 4.939 1.00 82.50 85 GLU A C 1
ATOM 739 O O . GLU A 1 85 ? -17.315 4.719 4.770 1.00 82.50 85 GLU A O 1
ATOM 744 N N . GLU A 1 86 ? -17.771 6.750 3.955 1.00 87.06 86 GLU A N 1
ATOM 745 C CA . GLU A 1 86 ? -18.157 6.265 2.633 1.00 87.06 86 GLU A CA 1
ATOM 746 C C . GLU A 1 86 ? -17.012 5.504 1.941 1.00 87.06 86 GLU A C 1
ATOM 748 O O . GLU A 1 86 ? -17.218 4.443 1.345 1.00 87.06 86 GLU A O 1
ATOM 753 N N . ILE A 1 87 ? -15.784 6.025 2.028 1.00 87.25 87 ILE A N 1
ATOM 754 C CA . ILE A 1 87 ? -14.603 5.385 1.435 1.00 87.25 87 ILE A CA 1
ATOM 755 C C . ILE A 1 87 ? -14.262 4.099 2.186 1.00 87.25 87 ILE A C 1
ATOM 757 O O . ILE A 1 87 ? -13.921 3.097 1.554 1.00 87.25 87 ILE A O 1
ATOM 761 N N . MET A 1 88 ? -14.391 4.106 3.513 1.00 87.94 88 MET A N 1
ATOM 762 C CA . MET A 1 88 ? -14.202 2.922 4.340 1.00 87.94 88 MET A CA 1
ATOM 763 C C . MET A 1 88 ? -15.179 1.811 3.971 1.00 87.94 88 MET A C 1
ATOM 765 O O . MET A 1 88 ? -14.751 0.691 3.700 1.00 87.94 88 MET A O 1
ATOM 769 N N . GLU A 1 89 ? -16.473 2.113 3.895 1.00 90.31 89 GLU A N 1
ATOM 770 C CA . GLU A 1 89 ? -17.487 1.133 3.516 1.00 90.31 89 GLU A CA 1
ATOM 771 C C . GLU A 1 89 ? -17.236 0.562 2.121 1.00 90.31 89 GLU A C 1
ATOM 773 O O . GLU A 1 89 ? -17.346 -0.648 1.921 1.00 90.31 89 GLU A O 1
ATOM 778 N N . LYS A 1 90 ? -16.860 1.409 1.154 1.00 91.44 90 LYS A N 1
ATOM 779 C CA . LYS A 1 90 ? -16.504 0.962 -0.199 1.00 91.44 90 LYS A CA 1
ATOM 780 C C . LYS A 1 90 ? -15.286 0.037 -0.188 1.00 91.44 90 LYS A C 1
ATOM 782 O O . LYS A 1 90 ? -15.316 -1.001 -0.846 1.00 91.44 90 LYS A O 1
ATOM 787 N N . ALA A 1 91 ? -14.249 0.368 0.582 1.00 90.50 91 ALA A N 1
ATOM 788 C CA . ALA A 1 91 ? -13.047 -0.453 0.709 1.00 90.50 91 ALA A CA 1
ATOM 789 C C . ALA A 1 91 ? -13.327 -1.804 1.388 1.00 90.50 91 ALA A C 1
ATOM 791 O O . ALA A 1 91 ? -12.826 -2.833 0.939 1.00 90.50 91 ALA A O 1
ATOM 792 N N . ILE A 1 92 ? -14.153 -1.812 2.437 1.00 91.62 92 ILE A N 1
ATOM 793 C CA . ILE A 1 92 ? -14.578 -3.020 3.158 1.00 91.62 92 ILE A CA 1
ATOM 794 C C . ILE A 1 92 ? -15.418 -3.925 2.251 1.00 91.62 92 ILE A C 1
ATOM 796 O O . ILE A 1 92 ? -15.131 -5.116 2.151 1.00 91.62 92 ILE A O 1
ATOM 800 N N . LYS A 1 93 ? -16.401 -3.355 1.537 1.00 92.56 93 LYS A N 1
ATOM 801 C CA . LYS A 1 93 ? -17.228 -4.087 0.563 1.00 92.56 93 LYS A CA 1
ATOM 802 C C . LYS A 1 93 ? -16.376 -4.680 -0.554 1.00 92.56 93 LYS A C 1
ATOM 804 O O . LYS A 1 93 ? -16.567 -5.833 -0.917 1.00 92.56 93 LYS A O 1
ATOM 809 N N . TYR A 1 94 ? -15.406 -3.919 -1.065 1.00 92.31 94 TYR A N 1
ATOM 810 C CA . TYR A 1 94 ? -14.465 -4.407 -2.075 1.00 92.31 94 TYR A CA 1
ATOM 811 C C . TYR A 1 94 ? -13.605 -5.571 -1.569 1.00 92.31 94 TYR A C 1
ATOM 813 O O . TYR A 1 94 ? -13.259 -6.467 -2.332 1.00 92.31 94 TYR A O 1
ATOM 821 N N . ALA A 1 95 ? -13.235 -5.548 -0.289 1.00 91.06 95 ALA A N 1
ATOM 822 C CA . ALA A 1 95 ? -12.437 -6.589 0.344 1.00 91.06 95 ALA A CA 1
ATOM 823 C C . ALA A 1 95 ? -13.257 -7.814 0.795 1.00 91.06 95 ALA A C 1
ATOM 825 O O . ALA A 1 95 ? -12.664 -8.749 1.340 1.00 91.06 95 ALA A O 1
ATOM 826 N N . GLU A 1 96 ? -14.574 -7.811 0.546 1.00 92.12 96 GLU A N 1
ATOM 827 C CA . GLU A 1 96 ? -15.523 -8.871 0.914 1.00 92.12 96 GLU A CA 1
ATOM 828 C C . GLU A 1 96 ? -15.516 -9.178 2.419 1.00 92.12 96 GLU A C 1
ATOM 830 O O . GLU A 1 96 ? -15.617 -10.327 2.845 1.00 92.12 96 GLU A O 1
ATOM 835 N N . PHE A 1 97 ? -15.360 -8.138 3.239 1.00 91.19 97 PHE A N 1
ATOM 836 C CA . PHE A 1 97 ? -15.404 -8.265 4.691 1.00 91.19 97 PHE A CA 1
ATOM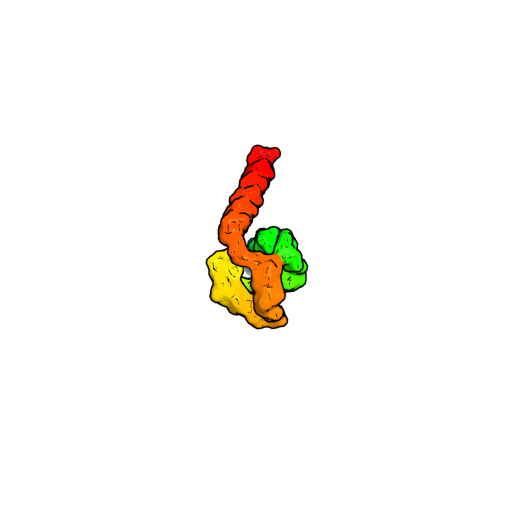 837 C C . PHE A 1 97 ? -16.776 -7.920 5.260 1.00 91.19 97 PHE A C 1
ATOM 839 O O . PHE A 1 97 ? -17.535 -7.145 4.674 1.00 91.19 97 PHE A O 1
ATOM 846 N N . ASP A 1 98 ? -17.054 -8.459 6.448 1.00 91.75 98 ASP A N 1
ATOM 847 C CA . ASP A 1 98 ? -18.209 -8.052 7.237 1.00 91.75 98 ASP A CA 1
ATOM 848 C C . ASP A 1 98 ? -18.074 -6.578 7.642 1.00 91.75 98 ASP A C 1
ATOM 850 O O . ASP A 1 98 ? -17.072 -6.145 8.225 1.00 91.75 98 ASP A O 1
ATOM 854 N N . LEU A 1 99 ? -19.089 -5.792 7.289 1.00 87.38 99 LEU A N 1
ATOM 855 C CA . LEU A 1 99 ? -19.058 -4.349 7.458 1.00 87.38 99 LEU A CA 1
ATOM 856 C C . LEU A 1 99 ? -19.204 -3.921 8.915 1.00 87.38 99 LEU A C 1
ATOM 858 O O . LEU A 1 99 ? -18.545 -2.965 9.323 1.00 87.38 99 LEU A O 1
ATOM 862 N N . GLU A 1 100 ? -20.004 -4.625 9.714 1.00 86.25 100 GLU A N 1
ATOM 863 C CA . GLU A 1 100 ? -20.140 -4.315 11.136 1.00 86.25 100 GLU A CA 1
ATOM 864 C C . GLU A 1 100 ? -18.877 -4.685 11.910 1.00 86.25 100 GLU A C 1
ATOM 866 O O . GLU A 1 100 ? -18.413 -3.904 12.747 1.00 86.25 100 GLU A O 1
ATOM 871 N N . GLU A 1 101 ? -18.294 -5.850 11.619 1.00 87.94 101 GLU A N 1
ATOM 872 C CA . GLU A 1 101 ? -17.062 -6.305 12.261 1.00 87.94 101 GLU A CA 1
ATOM 873 C C . GLU A 1 101 ? -15.903 -5.349 11.955 1.00 87.94 101 GLU A C 1
ATOM 875 O O . GLU A 1 101 ? -15.205 -4.886 12.862 1.00 87.94 101 GLU A O 1
ATOM 880 N N . MET A 1 102 ? -15.731 -4.983 10.683 1.00 86.12 102 MET A N 1
ATOM 881 C CA . MET A 1 102 ? -14.650 -4.093 10.265 1.00 86.12 102 MET A CA 1
ATOM 882 C C . MET A 1 102 ? -14.844 -2.660 10.744 1.00 86.12 102 MET A C 1
ATOM 884 O O . MET A 1 102 ? -13.861 -2.013 11.097 1.00 86.12 102 MET A O 1
ATOM 888 N N . ARG A 1 103 ? -16.083 -2.160 10.822 1.00 83.94 103 ARG A N 1
ATOM 889 C CA . ARG A 1 103 ? -16.371 -0.832 11.386 1.00 83.94 103 ARG A CA 1
ATOM 890 C C . ARG A 1 103 ? -16.049 -0.775 12.879 1.00 83.94 103 ARG A C 1
ATOM 892 O O . ARG A 1 103 ? -15.512 0.234 13.331 1.00 83.94 103 ARG A O 1
ATOM 899 N N . LYS A 1 104 ? -16.297 -1.859 13.626 1.00 84.56 104 LYS A N 1
ATOM 900 C CA . LYS A 1 104 ? -15.898 -1.983 15.040 1.00 84.56 104 LYS A CA 1
ATOM 901 C C . LYS A 1 104 ? -14.382 -2.043 15.212 1.00 84.56 104 LYS A C 1
ATOM 903 O O . LYS A 1 104 ? -13.860 -1.342 16.071 1.00 84.56 104 LYS A O 1
ATOM 908 N N . LYS A 1 105 ? -13.684 -2.848 14.398 1.00 85.69 105 LYS A N 1
ATOM 909 C CA . LYS A 1 105 ? -12.214 -2.947 14.435 1.00 85.69 105 LYS A CA 1
ATOM 910 C C . LYS A 1 105 ? -11.565 -1.622 14.067 1.00 85.69 105 LYS A C 1
ATOM 912 O O . LYS A 1 105 ? -10.750 -1.103 14.818 1.00 85.69 105 LYS A O 1
ATOM 917 N N . LEU A 1 106 ? -11.937 -1.066 12.914 1.00 81.31 106 LEU A N 1
ATOM 918 C CA . LEU A 1 106 ? -11.336 0.159 12.413 1.00 81.31 106 LEU A CA 1
ATOM 919 C C . LEU A 1 106 ? -11.697 1.334 13.314 1.00 81.31 106 LEU A C 1
ATOM 921 O O . LEU A 1 106 ? -10.778 2.008 13.740 1.00 81.31 106 LEU A O 1
ATOM 925 N N . GLY A 1 107 ? -12.963 1.559 13.657 1.00 70.62 107 GLY A N 1
ATOM 926 C CA . GLY A 1 107 ? -13.369 2.673 14.515 1.00 70.62 107 GLY A CA 1
ATOM 927 C C . GLY A 1 107 ? -13.099 4.063 13.907 1.00 70.62 107 GLY A C 1
ATOM 928 O O . GLY A 1 107 ? -12.000 4.393 13.444 1.00 70.62 107 GLY A O 1
ATOM 929 N N . PHE A 1 108 ? -14.102 4.939 13.953 1.00 65.44 108 PHE A N 1
ATOM 930 C CA . PHE A 1 108 ? -13.945 6.348 13.582 1.00 65.44 108 PHE A CA 1
ATOM 931 C C . PHE A 1 108 ? -13.536 7.178 14.791 1.00 65.44 108 PHE A C 1
ATOM 933 O O . PHE A 1 108 ? -14.356 7.853 15.403 1.00 65.44 108 PHE A O 1
ATOM 940 N N . ASP A 1 109 ? -12.249 7.150 15.127 1.00 63.00 109 ASP A N 1
ATOM 941 C CA . ASP A 1 109 ? -11.689 8.106 16.078 1.00 63.00 109 ASP A CA 1
ATOM 942 C C . ASP A 1 109 ? -10.702 9.043 15.384 1.00 63.00 109 ASP A C 1
ATOM 944 O O . ASP A 1 109 ? -9.488 8.826 15.339 1.00 63.00 109 ASP A O 1
ATOM 948 N N . LYS A 1 110 ? -11.267 10.105 14.803 1.00 58.56 110 LYS A N 1
ATOM 949 C CA . LYS A 1 110 ? -10.547 11.125 14.033 1.00 58.56 110 LYS A CA 1
ATOM 950 C C . LYS A 1 110 ? -9.415 11.777 14.845 1.00 58.56 110 LYS A C 1
ATOM 952 O O . LYS A 1 110 ? -8.454 12.260 14.256 1.00 58.56 110 LYS A O 1
ATOM 957 N N . LYS A 1 111 ? -9.513 11.782 16.182 1.00 59.00 111 LYS A N 1
ATOM 958 C CA . LYS A 1 111 ? -8.548 12.428 17.082 1.00 59.00 111 LYS A CA 1
ATOM 959 C C . LYS A 1 111 ? -7.314 11.555 17.322 1.00 59.00 111 LYS A C 1
ATOM 961 O O . LYS A 1 111 ? -6.203 12.025 17.078 1.00 59.00 111 LYS A O 1
ATOM 966 N N . SER A 1 112 ? -7.495 10.280 17.686 1.00 63.66 112 SER A N 1
ATOM 967 C CA . SER A 1 112 ? -6.360 9.360 17.887 1.00 63.66 112 SER A CA 1
ATOM 968 C C . SER A 1 112 ? -5.600 9.055 16.591 1.00 63.66 112 SER A C 1
ATOM 970 O O . SER A 1 112 ? -4.394 8.818 16.614 1.00 63.66 112 SER A O 1
ATOM 972 N N . LEU A 1 113 ? -6.271 9.139 15.437 1.00 60.88 113 LEU A N 1
ATOM 973 C CA . LEU A 1 113 ? -5.648 8.988 14.117 1.00 60.88 113 LEU A CA 1
ATOM 974 C C . LEU A 1 113 ? -4.664 10.098 13.774 1.00 60.88 113 LEU A C 1
ATOM 976 O O . LEU A 1 113 ? -3.552 9.822 13.321 1.00 60.88 113 LEU A O 1
ATOM 980 N N . ILE A 1 114 ? -5.071 11.346 13.997 1.00 64.75 114 ILE A N 1
ATOM 981 C CA . ILE A 1 114 ? -4.216 12.507 13.756 1.00 64.75 114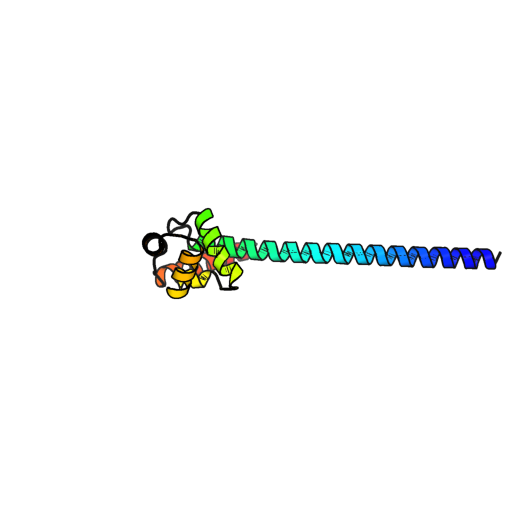 ILE A CA 1
ATOM 982 C C . ILE A 1 114 ? -3.031 12.478 14.726 1.00 64.75 114 ILE A C 1
ATOM 984 O O . ILE A 1 114 ? -1.897 12.687 14.300 1.00 64.75 114 ILE A O 1
ATOM 988 N N . GLU A 1 115 ? -3.261 12.143 15.998 1.00 71.88 115 GLU A N 1
ATOM 989 C CA . GLU A 1 115 ? -2.189 12.031 16.993 1.00 71.88 115 GLU A CA 1
ATOM 990 C C . GLU A 1 115 ? -1.168 10.944 16.636 1.00 71.88 115 GLU A C 1
ATOM 992 O O . GLU A 1 115 ? 0.031 11.224 16.629 1.00 71.88 115 GLU A O 1
ATOM 997 N N . ASN A 1 116 ? -1.605 9.737 16.261 1.00 69.50 116 ASN A N 1
ATOM 998 C CA . ASN A 1 116 ? -0.688 8.658 15.875 1.00 69.50 116 ASN A CA 1
ATOM 999 C C . ASN A 1 116 ? 0.070 8.966 14.577 1.00 69.50 116 ASN A C 1
ATOM 1001 O O . ASN A 1 116 ? 1.268 8.687 14.478 1.00 69.50 116 ASN A O 1
ATOM 1005 N N . TYR A 1 117 ? -0.591 9.590 13.598 1.00 69.50 117 TYR A N 1
ATOM 1006 C CA . TYR A 1 117 ? 0.054 10.014 12.356 1.00 69.50 117 TYR A CA 1
ATOM 1007 C C . TYR A 1 117 ? 1.140 11.075 12.603 1.00 69.50 117 TYR A C 1
ATOM 1009 O O . TYR A 1 117 ? 2.253 10.958 12.081 1.00 69.50 117 TYR A O 1
ATOM 1017 N N . LEU A 1 118 ? 0.850 12.080 13.438 1.00 76.81 118 LEU A N 1
ATOM 1018 C CA . LEU A 1 118 ? 1.814 13.114 13.828 1.00 76.81 118 LEU A CA 1
ATOM 1019 C C . LEU A 1 118 ? 2.987 12.525 14.620 1.00 76.81 118 LEU A C 1
ATOM 1021 O O . LEU A 1 118 ? 4.143 12.848 14.346 1.00 76.81 118 LEU A O 1
ATOM 1025 N N . LYS A 1 119 ? 2.709 11.603 15.545 1.00 78.94 119 LYS A N 1
ATOM 1026 C CA . LYS A 1 119 ? 3.733 10.949 16.368 1.00 78.94 119 LYS A CA 1
ATOM 1027 C C . LYS A 1 119 ? 4.715 10.140 15.516 1.00 78.94 119 LYS A C 1
ATOM 1029 O O . LYS A 1 119 ? 5.924 10.237 15.714 1.00 78.94 119 LYS A O 1
ATOM 1034 N N . HIS A 1 120 ? 4.220 9.418 14.510 1.00 74.44 120 HIS A N 1
ATOM 1035 C CA . HIS A 1 120 ? 5.069 8.643 13.605 1.00 74.44 120 HIS A CA 1
ATOM 1036 C C . HIS A 1 120 ? 5.895 9.525 12.651 1.00 74.44 120 HIS A C 1
ATOM 1038 O O . HIS A 1 120 ? 7.075 9.259 12.415 1.00 74.44 120 HIS A O 1
ATOM 1044 N N . GLN A 1 121 ? 5.318 10.622 12.143 1.00 78.19 121 GLN A N 1
ATOM 1045 C CA . GLN A 1 121 ? 6.057 11.645 11.386 1.00 78.19 121 GLN A CA 1
ATOM 1046 C C . GLN A 1 121 ? 7.226 12.212 12.206 1.00 78.19 121 GLN A C 1
ATOM 1048 O O . GLN A 1 121 ? 8.334 12.400 11.697 1.00 78.19 121 GLN A O 1
ATOM 1053 N N . GLU A 1 122 ? 7.001 12.442 13.497 1.00 80.88 122 GLU A N 1
ATOM 1054 C CA . GLU A 1 122 ? 8.006 12.981 14.403 1.00 80.88 122 GLU A CA 1
ATOM 1055 C C . GLU A 1 122 ? 9.100 11.962 14.762 1.00 80.88 122 GLU A C 1
ATOM 1057 O O . GLU A 1 122 ? 10.279 12.317 14.846 1.00 80.88 122 GLU A O 1
ATOM 1062 N N . GLU A 1 123 ? 8.753 10.680 14.889 1.00 82.00 123 GLU A N 1
ATOM 1063 C CA . GLU A 1 123 ? 9.719 9.582 15.024 1.00 82.00 123 GLU A CA 1
ATOM 1064 C C . GLU A 1 123 ? 10.616 9.438 13.787 1.00 82.00 123 GLU A C 1
ATOM 1066 O O . GLU A 1 123 ? 11.838 9.301 13.921 1.00 82.00 123 GLU A O 1
ATOM 1071 N N . LEU A 1 124 ? 10.041 9.521 12.583 1.00 79.81 124 LEU A N 1
ATOM 1072 C CA . LEU A 1 124 ? 10.796 9.498 11.326 1.00 79.81 124 LEU A CA 1
ATOM 1073 C C . LEU A 1 124 ? 11.733 10.707 11.216 1.00 79.81 124 LEU A C 1
ATOM 1075 O O . LEU A 1 124 ? 12.914 10.542 10.899 1.00 79.81 124 LEU A O 1
ATOM 1079 N N . ARG A 1 125 ? 11.255 11.904 11.579 1.00 74.88 125 ARG A N 1
ATOM 1080 C CA . ARG A 1 125 ? 12.075 13.124 11.635 1.00 74.88 125 ARG A CA 1
ATOM 1081 C C . ARG A 1 125 ? 13.240 12.992 12.621 1.00 74.88 125 ARG A C 1
ATOM 1083 O O . ARG A 1 125 ? 14.366 13.360 12.292 1.00 74.88 125 ARG A O 1
ATOM 1090 N N . LYS A 1 126 ? 13.009 12.439 13.818 1.00 82.19 126 LYS A N 1
ATOM 1091 C CA . LYS A 1 126 ? 14.071 12.192 14.814 1.00 82.19 126 LYS A CA 1
ATOM 1092 C C . LYS A 1 126 ? 15.094 11.163 14.334 1.00 82.19 126 LYS A C 1
ATOM 1094 O O . LYS A 1 126 ? 16.279 11.321 14.620 1.00 82.19 126 LYS A O 1
ATOM 1099 N N . LYS A 1 127 ? 14.666 10.128 13.602 1.00 76.94 127 LYS A N 1
ATOM 1100 C CA . LYS A 1 127 ? 15.575 9.159 12.966 1.00 76.94 127 LYS A CA 1
ATOM 1101 C C . LYS A 1 127 ? 16.450 9.801 11.891 1.00 76.94 127 LYS A C 1
ATOM 1103 O O . LYS A 1 127 ? 17.619 9.445 11.798 1.00 76.94 127 LYS A O 1
ATOM 1108 N N . TRP A 1 128 ? 15.911 10.734 11.108 1.00 73.94 128 TRP A N 1
ATOM 1109 C CA . TRP A 1 128 ? 16.678 11.463 10.093 1.00 73.94 128 TRP A CA 1
ATOM 1110 C C . TRP A 1 128 ? 17.666 12.467 1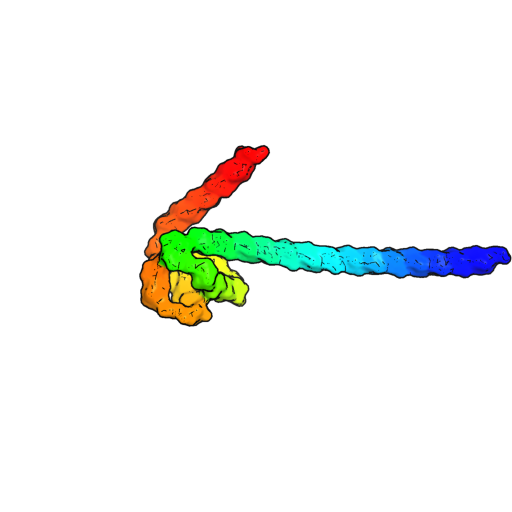0.690 1.00 73.94 128 TRP A C 1
ATOM 1112 O O . TRP A 1 128 ? 18.800 12.511 10.238 1.00 73.94 128 TRP A O 1
ATOM 1122 N N . ASN A 1 129 ? 17.296 13.184 11.753 1.00 71.31 129 ASN A N 1
ATOM 1123 C CA . ASN A 1 129 ? 18.182 14.151 12.421 1.00 71.31 129 ASN A CA 1
ATOM 1124 C C . ASN A 1 129 ? 19.275 13.519 13.310 1.00 71.31 129 ASN A C 1
ATOM 1126 O O . ASN A 1 129 ? 20.044 14.242 13.937 1.00 71.31 129 ASN A O 1
ATOM 1130 N N . ARG A 1 130 ? 19.314 12.186 13.433 1.00 59.84 130 ARG A N 1
ATOM 1131 C CA . ARG A 1 130 ? 20.355 11.442 14.170 1.00 59.84 130 ARG A CA 1
ATOM 1132 C C . ARG A 1 130 ? 21.466 10.885 13.266 1.00 59.84 130 ARG A C 1
ATOM 1134 O O . ARG A 1 130 ? 22.354 10.210 13.782 1.00 59.84 130 ARG A O 1
ATOM 1141 N N . LYS A 1 131 ? 21.405 11.132 11.956 1.00 47.88 131 LYS A N 1
ATOM 1142 C CA . LYS A 1 131 ? 22.495 10.905 10.997 1.00 47.88 131 LYS A CA 1
ATOM 1143 C C . LYS A 1 131 ? 23.151 12.231 10.650 1.00 47.88 131 LYS A C 1
ATOM 1145 O O . LYS A 1 131 ? 24.366 12.186 10.377 1.00 47.88 131 LYS A O 1
#

pLDDT: mean 82.26, std 11.12, range [47.88, 95.19]

Secondary structure (DSSP, 8-state):
-HHHHHHHHHHHHHHHHHHHHHHHHHHHHHHHHHHHHHHHHHHHHHHHHHHHHHHTTT--HHHHHHHHHHHHHHT--TTHHHH-HHHHHHHHHHTT--HHHHHHHH---HHHHHHHHHHHHHHHHHHHTT-

Sequence (131 aa):
MQEILAHFKFSQDSQNLILSLFILFIFIIIFVLFYFYYRYTQMREKFELFYFSIADRGISKSEAKKLFTYFKKHDIDPKMLLESEEIMEKAIKYAEFDLEEMRKKLGFDKKSLIENYLKHQEELRKKWNRK

Foldseek 3Di:
DVVVVVVVVVVVVVVVVVVVVVVVVVVVVVVVVVVVVVVVVVLVVQLVLLCVLQVVLVQDSVNSVQLVVLCVVVVHRSCVCQVDPVSVQVSCVSSVHDPVVVCNSNDNDVPVSVVVNVVVVVVVVVVVVVD